Protein AF-A0A353W5U1-F1 (afdb_monomer_lite)

pLDDT: mean 95.56, std 3.0, range [74.38, 98.0]

Secondary structure (DSSP, 8-state):
-HHHHHHHH--SSS-HHHHHHHHHHHHHHHTTPPPP---GGGHHHHHHHHHHHHHH---HHHHHHHHHHHHHHHHHHHTTT-

Radius of gyration: 13.29 Å; chains: 1; bounding box: 35×25×39 Å

Foldseek 3Di:
DQLLVQLVVVPDPDCSNVVSLVVVQVVCVVVVFHRFDCDPVCVVVLVVLSVCCVPPVDNVSVVVVVVVRSVVVVVVVVVVVD

Sequence (82 aa):
LIHGEFVKIHPFIDGNGRTSRLLLNFELLKNGYIPIIIKNKERARYYDVLDLAHTSMNYEPFIGLVSKLVIESEKLWLSVLD

Structure (mmCIF, N/CA/C/O backbone):
data_AF-A0A353W5U1-F1
#
_entry.id   AF-A0A353W5U1-F1
#
loop_
_atom_site.group_PDB
_atom_site.id
_atom_site.type_symbol
_atom_site.label_atom_id
_atom_site.label_alt_id
_atom_site.label_comp_id
_atom_site.label_asym_id
_atom_site.label_entity_id
_atom_site.label_seq_id
_atom_site.pdbx_PDB_ins_code
_atom_site.Cartn_x
_atom_site.Cartn_y
_atom_site.Cartn_z
_atom_site.occupancy
_atom_site.B_iso_or_equiv
_atom_site.auth_seq_id
_atom_site.auth_comp_id
_atom_site.auth_asym_id
_atom_site.auth_atom_id
_atom_site.pdbx_PDB_model_num
ATOM 1 N N . LEU A 1 1 ? 5.266 -6.381 1.820 1.00 86.94 1 LEU A N 1
ATOM 2 C CA . LEU A 1 1 ? 6.149 -6.923 0.758 1.00 86.94 1 LEU A CA 1
ATOM 3 C C . LEU A 1 1 ? 5.366 -7.527 -0.406 1.00 86.94 1 LEU A C 1
ATOM 5 O O . LEU A 1 1 ? 5.540 -7.041 -1.512 1.00 86.94 1 LEU A O 1
ATOM 9 N N . ILE A 1 2 ? 4.445 -8.479 -0.174 1.00 93.12 2 ILE A N 1
ATOM 10 C CA . ILE A 1 2 ? 3.650 -9.132 -1.242 1.00 93.12 2 ILE A CA 1
ATOM 11 C C . ILE A 1 2 ? 3.023 -8.157 -2.256 1.00 93.12 2 ILE A C 1
ATOM 13 O O . ILE A 1 2 ? 3.123 -8.369 -3.457 1.00 93.12 2 ILE A O 1
ATOM 17 N N . HIS A 1 3 ? 2.457 -7.043 -1.779 1.00 96.00 3 HIS A N 1
ATOM 18 C CA . HIS A 1 3 ? 1.932 -5.973 -2.627 1.00 96.00 3 HIS A CA 1
ATOM 19 C C . HIS A 1 3 ? 2.981 -5.427 -3.610 1.00 96.00 3 HIS A C 1
ATOM 21 O O . HIS A 1 3 ? 2.713 -5.314 -4.801 1.00 96.00 3 HIS A O 1
ATOM 27 N N . GLY A 1 4 ? 4.154 -5.037 -3.099 1.00 93.25 4 GLY A N 1
ATOM 28 C CA . GLY A 1 4 ? 5.199 -4.383 -3.885 1.00 93.25 4 GLY A CA 1
ATOM 29 C C . GLY A 1 4 ? 5.764 -5.302 -4.961 1.00 93.25 4 GLY A C 1
ATOM 30 O O . GLY A 1 4 ? 5.867 -4.886 -6.112 1.00 93.25 4 GLY A O 1
ATOM 31 N N . GLU A 1 5 ? 6.027 -6.560 -4.604 1.00 93.12 5 GLU A N 1
ATOM 32 C CA . GLU A 1 5 ? 6.507 -7.580 -5.543 1.00 93.12 5 GLU A CA 1
ATOM 33 C C . GLU A 1 5 ? 5.455 -7.918 -6.605 1.00 93.12 5 GLU A C 1
ATOM 35 O O . GLU A 1 5 ? 5.768 -7.981 -7.791 1.00 93.12 5 GLU A O 1
ATOM 40 N N . PHE A 1 6 ? 4.183 -8.051 -6.220 1.00 96.38 6 PHE A N 1
ATOM 41 C CA . PHE A 1 6 ? 3.107 -8.309 -7.177 1.00 96.38 6 PHE A CA 1
ATOM 42 C C . PHE A 1 6 ? 2.971 -7.177 -8.211 1.00 96.38 6 PHE A C 1
ATOM 44 O O . PHE A 1 6 ? 2.858 -7.441 -9.409 1.00 96.38 6 PHE A O 1
ATOM 51 N N . VAL A 1 7 ? 3.017 -5.911 -7.770 1.00 94.88 7 VAL A N 1
ATOM 52 C CA . VAL A 1 7 ? 2.980 -4.755 -8.687 1.00 94.88 7 VAL A CA 1
ATOM 53 C C . VAL A 1 7 ? 4.205 -4.728 -9.595 1.00 94.88 7 VAL A C 1
ATOM 55 O O . VAL A 1 7 ? 4.062 -4.383 -10.762 1.00 94.88 7 VAL A O 1
ATOM 58 N N . LYS A 1 8 ? 5.381 -5.110 -9.081 1.00 92.19 8 LYS A N 1
ATOM 59 C CA . LYS A 1 8 ? 6.632 -5.166 -9.846 1.00 92.19 8 LYS A CA 1
ATOM 60 C C . LYS A 1 8 ? 6.591 -6.215 -10.957 1.00 92.19 8 LYS A C 1
ATOM 62 O O . LYS A 1 8 ? 7.019 -5.930 -12.068 1.00 92.19 8 LYS A O 1
ATOM 67 N N . ILE A 1 9 ? 6.073 -7.411 -10.666 1.00 95.56 9 ILE A N 1
ATOM 68 C CA . ILE A 1 9 ? 5.922 -8.493 -11.655 1.00 95.56 9 ILE A CA 1
ATOM 69 C C . ILE A 1 9 ? 4.919 -8.097 -12.745 1.00 95.56 9 ILE A C 1
ATOM 71 O O . ILE A 1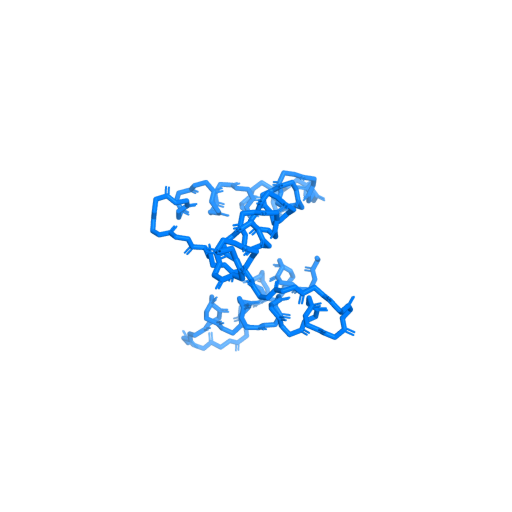 9 ? 5.114 -8.440 -13.906 1.00 95.56 9 ILE A O 1
ATOM 75 N N . HIS A 1 10 ? 3.858 -7.374 -12.370 1.00 95.50 10 HIS A N 1
ATOM 76 C CA . HIS A 1 10 ? 2.822 -6.875 -13.277 1.00 95.50 10 HIS A CA 1
ATOM 77 C C . HIS A 1 10 ? 2.225 -7.967 -14.206 1.00 95.50 10 HIS A C 1
ATOM 79 O O . HIS A 1 10 ? 2.267 -7.839 -15.433 1.00 95.50 10 HIS A O 1
ATOM 85 N N . PRO A 1 11 ? 1.658 -9.058 -13.648 1.00 97.38 11 PRO A N 1
ATOM 86 C CA . PRO A 1 11 ? 1.307 -10.260 -14.413 1.00 97.38 11 PRO A CA 1
ATOM 87 C C . PRO A 1 11 ? 0.078 -10.125 -15.328 1.00 97.38 11 PRO A C 1
ATOM 89 O O . PRO A 1 11 ? -0.137 -10.980 -16.186 1.00 97.38 11 PRO A O 1
ATOM 92 N N . PHE A 1 12 ? -0.761 -9.103 -15.144 1.00 97.62 12 PHE A N 1
ATOM 93 C CA . PHE A 1 12 ? -1.992 -8.917 -15.918 1.00 97.62 12 PHE A CA 1
ATOM 94 C C . PHE A 1 12 ? -1.889 -7.756 -16.913 1.00 97.62 12 PHE A C 1
ATOM 96 O O . PHE A 1 12 ? -1.124 -6.816 -16.706 1.00 97.62 12 PHE A O 1
ATOM 103 N N . ILE A 1 13 ? -2.718 -7.787 -17.964 1.00 97.56 13 ILE A N 1
ATOM 104 C CA . ILE A 1 13 ? -2.826 -6.695 -18.953 1.00 97.56 13 ILE A CA 1
ATOM 105 C C . ILE A 1 13 ? -3.353 -5.410 -18.292 1.00 97.56 13 ILE A C 1
ATOM 107 O O . ILE A 1 13 ? -2.851 -4.320 -18.544 1.00 97.56 13 ILE A O 1
ATOM 111 N N . ASP A 1 14 ? -4.342 -5.546 -17.411 1.00 97.69 14 ASP A N 1
ATOM 112 C CA . ASP A 1 14 ? -4.908 -4.468 -16.602 1.00 97.69 14 ASP A CA 1
ATOM 113 C C . ASP A 1 14 ? -5.275 -5.026 -15.218 1.00 97.69 14 ASP A C 1
ATOM 115 O O . ASP A 1 14 ? -5.416 -6.232 -15.016 1.00 97.69 14 ASP A O 1
ATOM 119 N N . GLY A 1 15 ? -5.423 -4.143 -14.237 1.00 97.19 15 GLY A N 1
ATOM 120 C CA . GLY A 1 15 ? -5.923 -4.481 -12.911 1.00 97.19 15 GLY A CA 1
ATOM 121 C C . GLY A 1 15 ? -4.842 -4.712 -11.865 1.00 97.19 15 GLY A C 1
ATOM 122 O O . GLY A 1 15 ? -5.189 -4.783 -10.692 1.00 97.19 15 GLY A O 1
ATOM 123 N N . ASN A 1 16 ? -3.553 -4.718 -12.219 1.00 97.31 16 ASN A N 1
ATOM 124 C CA . ASN A 1 16 ? -2.467 -5.032 -11.277 1.00 97.31 16 ASN A CA 1
ATOM 125 C C . ASN A 1 16 ? -2.498 -4.166 -10.016 1.00 97.31 16 ASN A C 1
ATOM 127 O O . ASN A 1 16 ? -2.442 -4.691 -8.912 1.00 97.31 16 ASN A O 1
ATOM 131 N N . GLY A 1 17 ? -2.688 -2.851 -10.157 1.00 96.38 17 GLY A N 1
ATOM 132 C CA . GLY A 1 17 ? -2.799 -1.968 -8.993 1.00 96.38 17 GLY A CA 1
ATOM 133 C C . GLY A 1 17 ? -4.048 -2.228 -8.139 1.00 96.38 17 GLY A C 1
ATOM 134 O O . GLY A 1 17 ? -4.014 -2.047 -6.926 1.00 96.38 17 GLY A O 1
ATOM 135 N N . ARG A 1 18 ? -5.172 -2.644 -8.740 1.00 97.31 18 ARG A N 1
ATOM 136 C CA . ARG A 1 18 ? -6.394 -2.997 -7.990 1.00 97.31 18 ARG A CA 1
ATOM 137 C C . ARG A 1 18 ? -6.178 -4.302 -7.228 1.00 97.31 18 ARG A C 1
ATOM 139 O O . ARG A 1 18 ? -6.420 -4.344 -6.025 1.00 97.31 18 ARG A O 1
ATOM 146 N N . THR A 1 19 ? -5.652 -5.316 -7.904 1.00 98.00 19 THR A N 1
ATOM 147 C CA . THR A 1 19 ? -5.349 -6.622 -7.317 1.00 98.00 19 THR A CA 1
ATOM 148 C C . THR A 1 19 ? -4.287 -6.521 -6.230 1.00 98.00 19 THR A C 1
ATOM 150 O O . THR A 1 19 ? -4.455 -7.114 -5.172 1.00 98.00 19 THR A O 1
ATOM 153 N N . SER A 1 20 ? -3.240 -5.714 -6.416 1.00 97.38 20 SER A N 1
ATOM 154 C CA . SER A 1 20 ? -2.199 -5.538 -5.402 1.00 97.38 20 SER A CA 1
ATOM 155 C C . SER A 1 20 ? -2.755 -4.959 -4.108 1.00 97.38 20 SER A C 1
ATOM 157 O O . SER A 1 20 ? -2.449 -5.457 -3.028 1.00 97.38 20 SER A O 1
ATOM 159 N N . ARG A 1 21 ? -3.609 -3.933 -4.203 1.00 97.31 21 ARG A N 1
ATOM 160 C CA . ARG A 1 21 ? -4.267 -3.323 -3.041 1.00 97.31 21 ARG A CA 1
ATOM 161 C C . ARG A 1 21 ? -5.224 -4.293 -2.359 1.00 97.31 21 ARG A C 1
ATOM 163 O O . ARG A 1 21 ? -5.282 -4.311 -1.133 1.00 97.31 21 ARG A O 1
ATOM 170 N N . LEU A 1 22 ? -5.929 -5.123 -3.128 1.00 97.75 22 LEU A N 1
ATOM 171 C CA . LEU A 1 22 ? -6.742 -6.2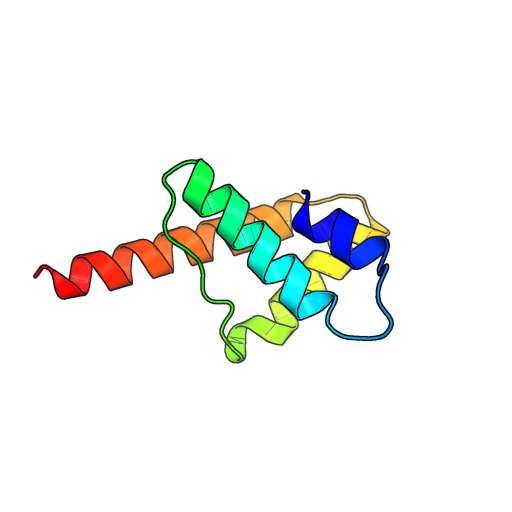00 -2.565 1.00 97.75 22 LEU A CA 1
ATOM 172 C C . LEU A 1 22 ? -5.880 -7.241 -1.844 1.00 97.75 22 LEU A C 1
ATOM 174 O O . LEU A 1 22 ? -6.230 -7.613 -0.734 1.00 97.75 22 LEU A O 1
ATOM 178 N N . LEU A 1 23 ? -4.736 -7.648 -2.401 1.00 97.88 23 LEU A N 1
ATOM 179 C CA . LEU A 1 23 ? -3.790 -8.560 -1.743 1.00 97.88 23 LEU A CA 1
ATOM 180 C C . LEU A 1 23 ? -3.215 -7.968 -0.451 1.00 97.88 23 LEU A C 1
ATOM 182 O O . LEU A 1 23 ? -3.074 -8.675 0.543 1.00 97.88 2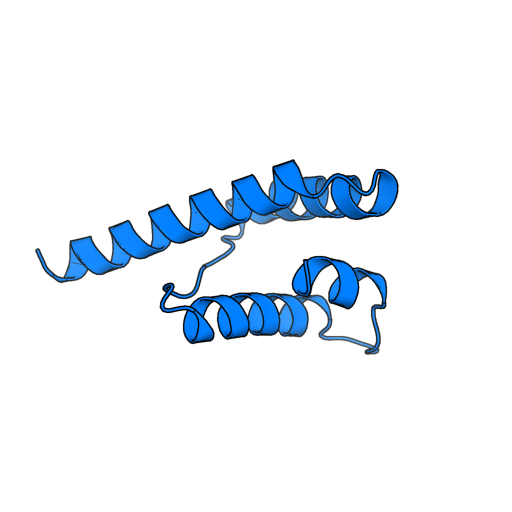3 LEU A O 1
ATOM 186 N N . LEU A 1 24 ? -2.913 -6.667 -0.447 1.00 97.44 24 LEU A N 1
ATOM 187 C CA . LEU A 1 24 ? -2.485 -5.958 0.758 1.00 97.44 24 LEU A CA 1
ATOM 188 C C . LEU A 1 24 ? -3.557 -6.028 1.847 1.00 97.44 24 LEU A C 1
ATOM 190 O O . LEU A 1 24 ? -3.264 -6.443 2.964 1.00 97.44 24 LEU A O 1
ATOM 194 N N . ASN A 1 25 ? -4.795 -5.664 1.513 1.00 98.00 25 ASN A N 1
ATOM 195 C CA . ASN A 1 25 ? -5.904 -5.716 2.462 1.00 98.00 25 ASN A CA 1
ATOM 196 C C . ASN A 1 25 ? -6.252 -7.150 2.880 1.00 98.00 25 ASN A C 1
ATOM 198 O O . ASN A 1 25 ? -6.614 -7.365 4.030 1.00 98.00 25 ASN A O 1
ATOM 202 N N . PHE A 1 26 ? -6.103 -8.128 1.987 1.00 97.81 26 PHE A N 1
ATOM 203 C CA . PHE A 1 26 ? -6.298 -9.540 2.298 1.00 97.81 26 PHE A CA 1
ATOM 204 C C . PHE A 1 26 ? -5.324 -10.016 3.379 1.00 97.81 26 PHE A C 1
ATOM 206 O O . PHE A 1 26 ? -5.757 -10.616 4.361 1.00 97.81 26 PHE A O 1
ATOM 213 N N . GLU A 1 27 ? -4.029 -9.706 3.254 1.00 97.31 27 GLU A N 1
ATOM 214 C CA . GLU A 1 27 ? -3.072 -10.093 4.296 1.00 97.31 27 GLU A CA 1
ATOM 215 C C . GLU A 1 27 ? -3.228 -9.287 5.587 1.00 97.31 27 GLU A C 1
ATOM 217 O O . GLU A 1 27 ? -3.044 -9.847 6.664 1.00 97.31 27 GLU A O 1
ATOM 222 N N . LEU A 1 28 ? -3.627 -8.014 5.522 1.00 97.44 28 LEU A N 1
ATOM 223 C CA . LEU A 1 28 ? -3.974 -7.253 6.728 1.00 97.44 28 LEU A CA 1
ATOM 224 C C . LEU A 1 28 ? -5.124 -7.926 7.491 1.00 97.44 28 LEU A C 1
ATOM 226 O O . LEU A 1 28 ? -4.972 -8.238 8.671 1.00 97.44 28 LEU A O 1
ATOM 230 N N . LEU A 1 29 ? -6.221 -8.237 6.795 1.00 97.25 29 LEU A N 1
ATOM 231 C CA . LEU A 1 29 ? -7.391 -8.909 7.367 1.00 97.25 29 LEU A CA 1
ATOM 232 C C . LEU A 1 29 ? -7.042 -10.261 7.987 1.00 97.25 29 LEU A C 1
ATOM 234 O O . LEU A 1 29 ? -7.461 -10.560 9.103 1.00 97.25 29 LEU A O 1
ATOM 238 N N . LYS A 1 30 ? -6.243 -11.073 7.289 1.00 97.62 30 LYS A N 1
ATOM 239 C CA . LYS A 1 30 ? -5.807 -12.386 7.781 1.00 97.62 30 LYS A CA 1
ATOM 240 C C . LYS A 1 30 ? -4.983 -12.298 9.070 1.00 97.62 30 LYS A C 1
ATOM 242 O O . LYS A 1 30 ? -4.985 -13.245 9.849 1.00 97.62 30 LYS A O 1
ATOM 247 N N . ASN A 1 31 ? -4.317 -11.168 9.311 1.00 96.69 31 ASN A N 1
ATOM 248 C CA . ASN A 1 31 ? -3.547 -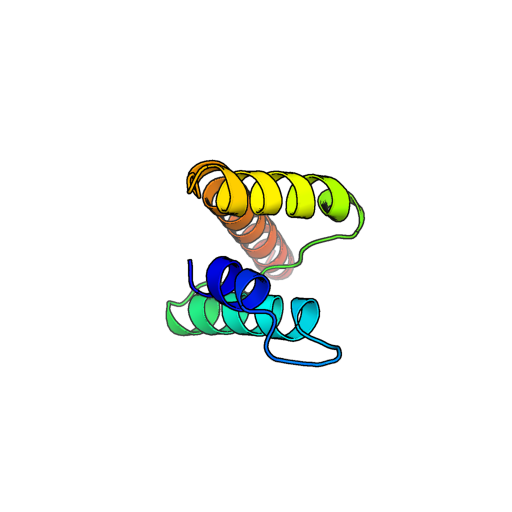10.902 10.528 1.00 96.69 31 ASN A CA 1
ATOM 249 C C . ASN A 1 31 ? -4.322 -10.067 11.568 1.00 96.69 31 ASN A C 1
ATOM 251 O O . ASN A 1 31 ? -3.723 -9.584 12.524 1.00 96.69 31 ASN A O 1
ATOM 255 N N . GLY A 1 32 ? -5.639 -9.894 11.406 1.00 96.62 32 GLY A N 1
ATOM 256 C CA . GLY A 1 32 ? -6.495 -9.194 12.371 1.00 96.62 32 GLY A CA 1
ATOM 257 C C . GLY A 1 32 ? -6.478 -7.667 12.265 1.00 96.62 32 GLY A C 1
ATOM 258 O O . GLY A 1 32 ? -7.073 -6.998 13.105 1.00 96.62 32 GLY A O 1
ATOM 259 N N . TYR A 1 33 ? -5.834 -7.110 11.238 1.00 96.69 33 TYR A N 1
ATOM 260 C CA . TYR A 1 33 ? -5.862 -5.676 10.969 1.00 96.69 33 TYR A CA 1
ATOM 261 C C . TYR A 1 33 ? -7.074 -5.288 10.129 1.00 96.69 33 TYR A C 1
ATOM 263 O O . TYR A 1 33 ? -7.600 -6.058 9.323 1.00 96.69 33 TYR A O 1
ATOM 271 N N . ILE A 1 34 ? -7.479 -4.034 10.279 1.00 94.06 34 ILE A N 1
ATOM 272 C CA . ILE A 1 34 ? -8.563 -3.446 9.503 1.00 94.06 34 ILE A CA 1
ATOM 273 C C . ILE A 1 34 ? -8.061 -3.095 8.087 1.00 94.06 34 ILE A C 1
ATOM 275 O O . ILE A 1 34 ? -6.924 -2.635 7.935 1.00 94.06 34 ILE A O 1
ATOM 279 N N . PRO A 1 35 ? -8.887 -3.268 7.034 1.00 95.38 35 PRO A N 1
ATOM 280 C CA . PRO A 1 35 ? -8.538 -2.850 5.680 1.00 95.38 35 PRO A CA 1
ATOM 281 C C . PRO A 1 35 ? -8.204 -1.363 5.602 1.00 95.38 35 PRO A C 1
ATOM 283 O O . PRO A 1 35 ? -8.905 -0.526 6.171 1.00 95.38 35 PRO A O 1
ATOM 286 N N . ILE A 1 36 ? -7.187 -1.031 4.812 1.00 97.25 36 ILE A N 1
ATOM 287 C CA . ILE A 1 36 ? -6.785 0.354 4.586 1.00 97.25 36 ILE A CA 1
ATOM 288 C C . ILE A 1 36 ? -7.379 0.933 3.307 1.00 97.25 36 ILE A C 1
ATOM 290 O O . ILE A 1 36 ? -7.648 0.229 2.326 1.00 97.25 36 ILE A O 1
ATOM 294 N N . ILE A 1 37 ? -7.507 2.261 3.299 1.00 95.62 37 ILE A N 1
ATOM 295 C CA . ILE A 1 37 ? -7.953 3.040 2.143 1.00 95.62 37 ILE A CA 1
ATOM 296 C C . ILE A 1 37 ? -6.839 3.995 1.714 1.00 95.62 37 ILE A C 1
ATOM 298 O O . ILE A 1 37 ? -6.535 4.975 2.394 1.00 95.62 37 ILE A O 1
ATOM 302 N N . ILE A 1 38 ? -6.275 3.754 0.530 1.00 95.50 38 ILE A N 1
ATOM 303 C CA . ILE A 1 38 ? -5.338 4.683 -0.111 1.00 95.50 38 ILE A CA 1
ATOM 304 C C . ILE A 1 38 ? -6.157 5.765 -0.822 1.00 95.50 38 ILE A C 1
ATOM 306 O O . ILE A 1 38 ? -6.646 5.569 -1.935 1.00 95.50 38 ILE A O 1
ATOM 310 N N . LYS A 1 39 ? -6.360 6.900 -0.146 1.00 94.44 39 LYS A N 1
ATOM 311 C CA . LYS A 1 39 ? -7.149 8.036 -0.654 1.00 94.44 39 LYS A CA 1
ATOM 312 C C . LYS A 1 39 ? -6.449 8.700 -1.844 1.00 94.44 39 LYS A C 1
ATOM 314 O O . LYS A 1 39 ? -5.224 8.746 -1.893 1.00 94.44 39 LYS A O 1
ATOM 319 N N . ASN A 1 40 ? -7.215 9.329 -2.740 1.00 93.00 40 ASN A N 1
ATOM 320 C CA . ASN A 1 40 ? -6.669 10.037 -3.911 1.00 93.00 40 ASN A CA 1
ATOM 321 C C . ASN A 1 40 ? -5.578 11.062 -3.556 1.00 93.00 40 ASN A C 1
ATOM 323 O O . ASN A 1 40 ? -4.605 11.190 -4.292 1.00 93.00 40 ASN A O 1
ATOM 327 N N . LYS A 1 41 ? -5.697 11.740 -2.407 1.00 93.69 41 LYS A N 1
ATOM 328 C CA . LYS A 1 41 ? -4.687 12.691 -1.914 1.00 93.69 41 LYS A CA 1
ATOM 329 C C . LYS A 1 41 ? -3.323 12.051 -1.608 1.00 93.69 41 LYS A C 1
ATOM 331 O O . LYS A 1 41 ? -2.306 12.716 -1.716 1.00 93.69 41 LYS A O 1
ATOM 336 N N . GLU A 1 42 ? -3.298 10.765 -1.255 1.00 92.81 42 GLU A N 1
ATOM 337 C CA . GLU A 1 42 ? -2.071 10.011 -0.963 1.00 92.81 42 GLU A CA 1
ATOM 338 C C . GLU A 1 42 ? -1.513 9.327 -2.221 1.00 92.81 42 GLU A C 1
ATOM 340 O O . GLU A 1 42 ? -0.478 8.672 -2.150 1.00 92.81 42 GLU A O 1
ATOM 345 N N . ARG A 1 43 ? -2.182 9.454 -3.380 1.00 93.69 43 ARG A N 1
ATOM 346 C CA . ARG A 1 43 ? -1.825 8.727 -4.606 1.00 93.69 43 ARG A CA 1
ATOM 347 C C . ARG A 1 43 ? -0.393 9.013 -5.047 1.00 93.69 43 ARG A C 1
ATOM 349 O O . ARG A 1 43 ? 0.313 8.064 -5.358 1.00 93.69 43 ARG A O 1
ATOM 356 N N . ALA A 1 44 ? 0.016 10.283 -5.071 1.00 96.25 44 ALA A N 1
ATOM 357 C CA . ALA A 1 44 ? 1.376 10.668 -5.451 1.00 96.25 44 ALA A CA 1
ATOM 358 C C . ALA A 1 44 ? 2.399 9.998 -4.525 1.00 96.25 44 ALA A C 1
ATOM 360 O O . ALA A 1 44 ? 3.181 9.167 -4.973 1.00 96.25 44 ALA A O 1
ATOM 361 N N . ARG A 1 45 ? 2.250 10.215 -3.212 1.00 96.81 45 ARG A N 1
ATOM 362 C CA . ARG A 1 45 ? 3.106 9.612 -2.188 1.00 96.81 45 ARG A CA 1
ATOM 363 C C . ARG A 1 45 ? 3.170 8.090 -2.286 1.00 96.81 45 ARG A C 1
ATOM 365 O O . ARG A 1 45 ? 4.239 7.524 -2.115 1.00 96.81 45 ARG A O 1
ATOM 372 N N . TYR A 1 46 ? 2.041 7.428 -2.533 1.00 96.62 46 TYR A N 1
ATOM 373 C CA . TYR A 1 46 ? 1.972 5.978 -2.708 1.00 96.62 46 TYR A CA 1
ATOM 374 C C . TYR A 1 46 ? 2.830 5.492 -3.881 1.00 96.62 46 TYR A C 1
ATOM 376 O O . TYR A 1 46 ? 3.520 4.485 -3.737 1.00 96.62 46 TYR A O 1
ATOM 384 N N . TYR A 1 47 ? 2.812 6.199 -5.014 1.00 95.56 47 TYR A N 1
ATOM 385 C CA . TYR A 1 47 ? 3.690 5.876 -6.138 1.00 95.56 47 TYR A CA 1
ATOM 386 C C . TYR A 1 47 ? 5.155 6.172 -5.814 1.00 95.56 47 TYR A C 1
ATOM 388 O O . TYR A 1 47 ? 5.986 5.309 -6.070 1.00 95.56 47 TYR A O 1
ATOM 396 N N . ASP A 1 48 ? 5.458 7.303 -5.173 1.00 96.62 48 ASP A N 1
ATOM 397 C CA . ASP A 1 48 ? 6.836 7.679 -4.821 1.00 96.62 48 ASP A CA 1
ATOM 398 C C . ASP A 1 48 ? 7.504 6.628 -3.921 1.00 96.62 48 ASP A C 1
ATOM 400 O O . ASP A 1 48 ? 8.632 6.202 -4.164 1.00 96.62 48 ASP A O 1
ATOM 404 N N . VAL A 1 49 ? 6.799 6.157 -2.884 1.00 96.44 49 VAL A N 1
ATOM 405 C CA . VAL A 1 49 ? 7.356 5.143 -1.972 1.00 96.44 49 VAL A CA 1
ATOM 406 C C . VAL A 1 49 ? 7.454 3.758 -2.614 1.00 96.44 49 VAL A C 1
ATOM 408 O O . VAL A 1 49 ? 8.292 2.961 -2.196 1.00 96.44 49 VAL A O 1
ATOM 411 N N . LEU A 1 5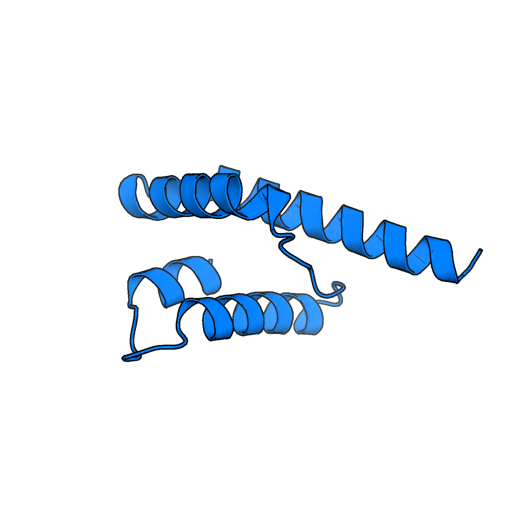0 ? 6.612 3.449 -3.606 1.00 95.19 50 LEU A N 1
ATOM 412 C CA . LEU A 1 50 ? 6.706 2.199 -4.362 1.00 95.19 50 LEU A CA 1
ATOM 413 C C . LEU A 1 50 ? 7.876 2.220 -5.336 1.00 95.19 50 LEU A C 1
ATOM 415 O O . LEU A 1 50 ? 8.610 1.239 -5.404 1.00 95.19 50 LEU A O 1
ATOM 419 N N . ASP A 1 51 ? 8.064 3.326 -6.049 1.00 94.94 51 ASP A N 1
ATOM 420 C CA . ASP A 1 51 ? 9.179 3.500 -6.976 1.00 94.94 51 ASP A CA 1
ATOM 421 C C . ASP A 1 51 ? 10.518 3.444 -6.231 1.00 94.94 51 ASP A C 1
ATOM 423 O O . ASP A 1 51 ? 11.435 2.716 -6.618 1.00 94.94 51 ASP A O 1
ATOM 427 N N . LEU A 1 52 ? 10.594 4.094 -5.066 1.00 95.62 52 LEU A N 1
ATOM 428 C CA . LEU A 1 52 ? 11.743 3.975 -4.175 1.00 95.62 52 LEU A CA 1
ATOM 429 C C . LEU A 1 52 ? 11.985 2.521 -3.751 1.00 95.62 52 LEU A C 1
ATOM 431 O O . LEU A 1 52 ? 13.121 2.047 -3.805 1.00 95.62 52 LEU A O 1
ATOM 435 N N . ALA A 1 53 ? 10.938 1.788 -3.370 1.00 94.31 53 ALA A N 1
ATOM 436 C CA . ALA A 1 53 ? 11.073 0.384 -2.999 1.00 94.31 53 ALA A CA 1
ATOM 437 C C . ALA A 1 53 ? 11.546 -0.489 -4.175 1.00 94.31 53 ALA A C 1
ATOM 439 O O . ALA A 1 53 ? 12.366 -1.386 -3.983 1.00 94.31 53 ALA A O 1
ATOM 440 N N . HIS A 1 54 ? 11.084 -0.221 -5.397 1.00 93.00 54 HIS A N 1
ATOM 441 C CA . HIS A 1 54 ? 11.456 -0.985 -6.591 1.00 93.00 54 HIS A CA 1
ATOM 442 C C . HIS A 1 54 ? 12.883 -0.715 -7.067 1.00 93.00 54 HIS A C 1
ATOM 444 O O . HIS A 1 54 ? 13.537 -1.644 -7.545 1.00 93.00 54 HIS A O 1
ATOM 450 N N . THR A 1 55 ? 13.364 0.519 -6.919 1.00 94.38 55 THR A N 1
ATOM 451 C CA . THR A 1 55 ? 14.695 0.956 -7.375 1.00 94.38 55 THR A CA 1
ATOM 452 C C . THR A 1 55 ? 15.795 0.694 -6.351 1.00 94.38 55 THR A C 1
ATOM 454 O O . THR A 1 55 ? 16.912 0.349 -6.727 1.00 94.38 55 THR A O 1
ATOM 457 N N . SER A 1 56 ? 15.490 0.828 -5.059 1.00 94.56 56 SER A N 1
ATOM 458 C CA . SER A 1 56 ? 16.485 0.744 -3.980 1.00 94.56 56 SER A CA 1
ATOM 459 C C . SER A 1 56 ? 16.348 -0.487 -3.085 1.00 94.56 56 SER A C 1
ATOM 461 O O . SER A 1 56 ? 17.168 -0.675 -2.191 1.00 94.56 56 SER A O 1
ATOM 463 N N . MET A 1 57 ? 15.308 -1.310 -3.281 1.00 91.50 57 MET A N 1
ATOM 464 C CA . MET A 1 57 ? 14.910 -2.397 -2.368 1.00 91.50 57 MET A CA 1
ATOM 465 C C . MET A 1 57 ? 14.559 -1.921 -0.946 1.00 91.50 57 MET A C 1
ATOM 467 O O . MET A 1 57 ? 14.320 -2.740 -0.056 1.00 91.50 57 MET A O 1
ATOM 471 N N . ASN A 1 58 ? 14.481 -0.606 -0.718 1.00 94.62 58 ASN A N 1
ATOM 472 C CA . ASN A 1 58 ? 14.117 -0.031 0.565 1.00 94.62 58 ASN A CA 1
ATOM 473 C C . ASN A 1 58 ? 12.594 0.089 0.696 1.00 94.62 58 ASN A C 1
ATOM 475 O O . ASN A 1 58 ? 11.975 1.034 0.205 1.00 94.62 58 ASN A O 1
ATOM 479 N N . TYR A 1 59 ? 11.995 -0.867 1.402 1.00 95.44 59 TYR A N 1
ATOM 480 C CA . TYR A 1 59 ? 10.557 -0.901 1.659 1.00 95.44 59 TYR A CA 1
ATOM 481 C C . TYR A 1 59 ? 10.112 -0.088 2.881 1.00 95.44 59 TYR A C 1
ATOM 483 O O . TYR A 1 59 ? 8.904 0.063 3.073 1.00 95.44 59 TYR A O 1
ATOM 491 N N . GLU A 1 60 ? 11.030 0.458 3.684 1.00 96.69 60 GLU A N 1
ATOM 492 C CA . GLU A 1 60 ? 10.687 1.185 4.918 1.00 96.69 60 GLU A CA 1
ATOM 493 C C . GLU A 1 60 ? 9.680 2.324 4.686 1.00 96.69 60 GLU A C 1
ATOM 495 O O . GLU A 1 60 ? 8.674 2.389 5.398 1.00 96.69 60 GLU A O 1
ATOM 500 N N . PRO A 1 61 ? 9.822 3.178 3.651 1.00 97.12 61 PRO A N 1
ATOM 501 C CA . PRO A 1 61 ? 8.861 4.257 3.414 1.00 97.12 61 PRO A CA 1
ATOM 502 C C . PRO A 1 61 ? 7.471 3.746 3.017 1.00 97.12 61 PRO A C 1
ATOM 504 O O . PRO A 1 61 ? 6.458 4.337 3.401 1.00 97.12 61 PRO A O 1
ATOM 507 N N . PHE A 1 62 ? 7.410 2.632 2.279 1.00 96.38 62 PHE A N 1
ATOM 508 C CA . PHE A 1 62 ? 6.149 1.986 1.919 1.00 96.38 62 PHE A CA 1
ATOM 509 C C . PHE A 1 62 ? 5.476 1.362 3.146 1.00 96.38 62 PHE A C 1
ATOM 511 O O . PHE A 1 62 ? 4.278 1.556 3.350 1.00 96.38 62 PHE A O 1
ATOM 518 N N . ILE A 1 63 ? 6.244 0.671 3.993 1.00 96.56 63 ILE A N 1
ATOM 519 C CA . ILE A 1 63 ? 5.757 0.111 5.261 1.00 96.56 63 ILE A CA 1
ATOM 520 C C . ILE A 1 63 ? 5.232 1.238 6.154 1.00 96.56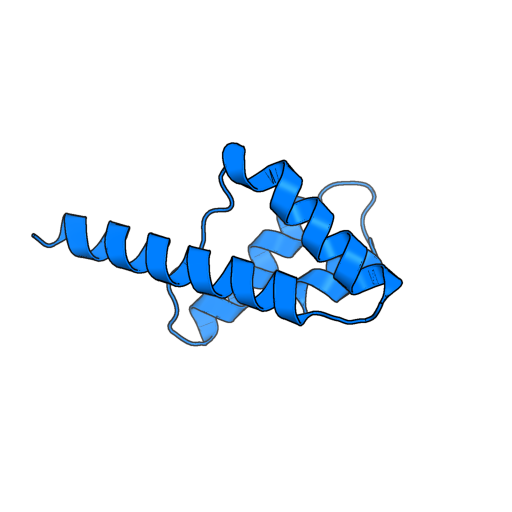 63 ILE A C 1
ATOM 522 O O . ILE A 1 63 ? 4.102 1.157 6.626 1.00 96.56 63 ILE A O 1
ATOM 526 N N . GLY A 1 64 ? 5.982 2.331 6.306 1.00 97.38 64 GLY A N 1
ATOM 527 C CA . GLY A 1 64 ? 5.558 3.496 7.085 1.00 97.38 64 GLY A CA 1
ATOM 528 C C . GLY A 1 64 ? 4.257 4.128 6.576 1.00 97.38 64 GLY A C 1
ATOM 529 O O . GLY A 1 64 ? 3.396 4.499 7.378 1.00 97.38 64 GLY A O 1
ATOM 530 N N . LEU A 1 65 ? 4.068 4.216 5.253 1.00 97.06 65 LEU A N 1
ATOM 531 C CA . LEU A 1 65 ? 2.806 4.676 4.665 1.00 97.06 65 LEU A CA 1
ATOM 532 C C . LEU A 1 65 ? 1.646 3.736 5.016 1.00 97.06 65 LEU A C 1
ATOM 534 O O . LEU A 1 65 ? 0.598 4.207 5.453 1.00 97.06 65 LEU A O 1
ATOM 538 N N . VAL A 1 66 ? 1.826 2.424 4.846 1.00 96.69 66 VAL A N 1
ATOM 539 C CA . VAL A 1 66 ? 0.797 1.425 5.172 1.00 96.69 66 VAL A CA 1
ATOM 540 C C . VAL A 1 66 ? 0.436 1.488 6.655 1.00 96.69 66 VAL A C 1
ATOM 542 O O . VAL A 1 66 ? -0.744 1.598 6.973 1.00 96.69 66 VAL A O 1
ATOM 545 N N . SER A 1 67 ? 1.421 1.522 7.554 1.00 96.94 67 SER A N 1
ATOM 546 C CA . SER A 1 67 ? 1.202 1.624 9.003 1.00 96.94 67 SER A CA 1
ATOM 547 C C . SER A 1 67 ? 0.408 2.875 9.384 1.00 96.94 67 SER A C 1
ATOM 549 O O . SER A 1 67 ? -0.528 2.799 10.178 1.00 96.94 67 SER A O 1
ATOM 551 N N . LYS A 1 68 ? 0.710 4.030 8.772 1.00 97.44 68 LYS A N 1
ATOM 552 C CA . LYS A 1 68 ? -0.078 5.259 8.964 1.00 97.44 68 LYS A CA 1
ATOM 553 C C . LYS A 1 68 ? -1.538 5.059 8.551 1.00 97.44 68 LYS A C 1
ATOM 555 O O . LYS A 1 68 ? -2.438 5.488 9.267 1.00 97.44 68 LYS A O 1
ATOM 560 N N . LEU A 1 69 ? -1.774 4.424 7.403 1.00 97.38 69 LEU A N 1
ATOM 561 C CA . LEU A 1 69 ? -3.123 4.194 6.885 1.00 97.38 69 LEU A CA 1
ATOM 562 C C . LEU A 1 69 ? -3.912 3.175 7.717 1.00 97.38 69 LEU A C 1
ATOM 564 O O . LEU A 1 69 ? -5.128 3.327 7.835 1.00 97.38 69 LEU A O 1
ATOM 568 N N . VAL A 1 70 ? -3.245 2.183 8.317 1.00 97.56 70 VAL A N 1
ATOM 569 C CA . VAL A 1 70 ? -3.859 1.261 9.290 1.00 97.56 70 VAL A CA 1
ATOM 570 C C . VAL A 1 70 ? -4.386 2.052 10.484 1.00 97.56 70 VAL A C 1
ATOM 572 O O . VAL A 1 70 ? -5.584 2.010 10.747 1.00 97.56 70 VAL A O 1
ATOM 575 N N . ILE A 1 71 ? -3.543 2.881 11.108 1.00 97.25 71 ILE A N 1
ATOM 576 C CA . ILE A 1 71 ? -3.933 3.714 12.259 1.00 97.25 71 ILE A CA 1
ATOM 577 C C . ILE A 1 71 ? -5.070 4.683 11.896 1.00 97.25 71 ILE A C 1
ATOM 579 O O . ILE A 1 71 ? -5.993 4.893 12.682 1.00 97.25 71 ILE A O 1
ATOM 583 N N . GLU A 1 72 ? -5.029 5.303 10.711 1.00 96.69 72 GLU A N 1
ATOM 584 C CA . GLU A 1 72 ? -6.126 6.164 10.240 1.00 96.69 72 GLU A CA 1
ATOM 585 C C . GLU A 1 72 ? -7.444 5.393 10.094 1.00 96.69 72 GLU A C 1
ATOM 587 O O . GLU A 1 72 ? -8.507 5.934 10.405 1.00 96.69 72 GLU A O 1
ATOM 592 N N . SER A 1 73 ? -7.380 4.149 9.621 1.00 96.50 73 SER A N 1
ATOM 593 C CA . SER A 1 73 ? -8.560 3.306 9.428 1.00 96.50 73 SER A CA 1
ATOM 594 C C . SER A 1 73 ? -9.119 2.840 10.773 1.00 96.50 73 SER A C 1
ATOM 596 O O . SER A 1 73 ? -10.320 2.942 10.991 1.00 96.50 73 SER A O 1
ATOM 598 N N . GLU A 1 74 ? -8.269 2.429 11.712 1.00 95.62 74 GLU A N 1
ATOM 599 C CA . GLU A 1 74 ? -8.668 2.082 13.084 1.00 95.62 74 GLU A CA 1
ATOM 600 C C . GLU A 1 74 ? -9.374 3.239 13.790 1.00 95.62 74 GLU A C 1
ATOM 602 O O . GLU A 1 74 ? -10.457 3.057 14.340 1.00 95.62 74 GLU A O 1
ATOM 607 N N . LYS A 1 75 ? -8.817 4.453 13.706 1.00 96.00 75 LYS A N 1
ATOM 608 C CA . LYS A 1 75 ? -9.448 5.657 14.269 1.00 96.00 75 LYS A CA 1
ATOM 609 C C . LYS A 1 75 ? -10.823 5.926 13.672 1.00 96.00 75 LYS A C 1
ATOM 611 O O . LYS A 1 75 ? -11.735 6.297 14.402 1.00 96.00 75 LYS A O 1
ATOM 616 N N . LEU A 1 76 ? -10.971 5.743 12.359 1.00 94.88 76 LEU A N 1
ATOM 617 C CA . LEU A 1 76 ? -12.262 5.890 11.695 1.00 94.88 76 LEU A CA 1
ATOM 618 C C . LEU A 1 76 ? -13.282 4.890 12.252 1.00 94.88 76 LEU A C 1
ATOM 620 O O . LEU A 1 76 ? -14.399 5.284 12.560 1.00 94.88 76 LEU A O 1
ATOM 624 N N . TRP A 1 77 ? -12.906 3.622 12.418 1.00 94.19 77 TRP A N 1
ATOM 625 C CA . TRP A 1 77 ? -13.816 2.614 12.967 1.00 94.19 77 TRP A CA 1
ATOM 626 C C . TRP A 1 77 ? -14.180 2.866 14.426 1.00 94.19 77 TRP A C 1
ATOM 628 O O . TRP A 1 77 ? -15.348 2.737 14.777 1.00 94.19 77 TRP A O 1
ATOM 638 N N . LEU A 1 78 ? -13.218 3.273 15.255 1.00 95.19 78 LEU A N 1
ATOM 639 C CA . LEU A 1 78 ? -13.490 3.643 16.645 1.00 95.19 78 LEU A CA 1
ATOM 640 C C . LEU A 1 78 ? -14.462 4.824 16.732 1.00 95.19 78 LEU A C 1
ATOM 642 O O . LEU A 1 78 ? -15.401 4.764 17.511 1.00 95.19 78 LEU A O 1
ATOM 646 N N . SER A 1 79 ? -14.326 5.825 15.856 1.00 96.12 79 SER A N 1
ATOM 647 C CA . SER A 1 79 ? -15.235 6.983 15.830 1.00 96.12 79 SER A CA 1
ATOM 648 C C . SER A 1 79 ? -16.688 6.664 15.459 1.00 96.12 79 SER A C 1
ATOM 650 O O . SER A 1 79 ? -17.537 7.540 15.550 1.00 96.12 79 SER A O 1
ATOM 652 N N . VAL A 1 80 ? -16.972 5.444 14.988 1.00 95.06 80 VAL A N 1
ATOM 653 C CA . VAL A 1 80 ? -18.340 4.966 14.723 1.00 95.06 80 VAL A CA 1
ATOM 654 C C . VAL A 1 80 ? -18.951 4.290 15.960 1.00 95.06 80 VAL A C 1
ATOM 656 O O . VAL A 1 80 ? -20.162 4.090 16.006 1.00 95.06 80 VAL A O 1
ATOM 659 N N . LEU A 1 81 ? -18.126 3.901 16.936 1.00 92.56 81 LEU A N 1
ATOM 660 C CA . LEU A 1 81 ? -18.562 3.263 18.182 1.00 92.56 81 LEU A CA 1
ATOM 661 C C . LEU A 1 81 ? -18.835 4.272 19.308 1.00 92.56 81 LEU A C 1
ATOM 663 O O . LEU A 1 81 ? -19.540 3.916 20.253 1.00 92.56 81 LEU A O 1
ATOM 667 N N . ASP A 1 82 ? -18.268 5.476 19.198 1.00 74.38 82 ASP A N 1
ATOM 668 C CA . ASP A 1 82 ? -18.512 6.625 20.082 1.00 74.38 82 ASP A CA 1
ATOM 669 C C . ASP A 1 82 ? -19.807 7.369 19.700 1.00 74.38 82 ASP A C 1
ATOM 671 O O . ASP A 1 82 ? -20.532 7.805 20.627 1.00 74.38 82 ASP A O 1
#